Protein AF-A0A812VY06-F1 (afdb_monomer_lite)

Sequence (147 aa):
MVLASELGKSMQLNSTDMTFYMGLPAFLILLVPSFTLSHPSWPGQPSMTDFEVHCKVYDLAPGVLGLGLLLGVFASAYNVTQYSMVQSLSATYTTFAGNFNKATAIVISLAVGLEELPAGVWGFVMLLATLGNIGSFTAYSMLQLKK

Structure (mmCIF, N/CA/C/O backbone):
data_AF-A0A812VY06-F1
#
_entry.id   AF-A0A812VY06-F1
#
loop_
_atom_site.group_PDB
_atom_site.id
_atom_site.type_symbol
_atom_site.label_atom_id
_atom_site.label_alt_id
_atom_site.label_comp_id
_atom_site.label_asym_id
_atom_site.label_entity_id
_atom_site.label_seq_id
_atom_site.pdbx_PDB_ins_code
_atom_site.Cartn_x
_atom_site.Cartn_y
_atom_site.Cartn_z
_atom_site.occupancy
_atom_site.B_iso_or_equiv
_atom_site.auth_seq_id
_atom_site.auth_comp_id
_atom_site.auth_asym_id
_atom_site.auth_atom_id
_atom_site.pdbx_PDB_model_num
ATOM 1 N N . MET A 1 1 ? -10.636 6.948 7.986 1.00 57.66 1 MET A N 1
ATOM 2 C CA . MET A 1 1 ? -11.003 6.222 9.226 1.00 57.66 1 MET A CA 1
ATOM 3 C C . MET A 1 1 ? -12.272 6.776 9.861 1.00 57.66 1 MET A C 1
ATOM 5 O O . MET A 1 1 ? -13.184 5.997 10.075 1.00 57.66 1 MET A O 1
ATOM 9 N N . VAL A 1 2 ? -12.376 8.091 10.109 1.00 65.19 2 VAL A N 1
ATOM 10 C CA . VAL A 1 2 ? -13.588 8.699 10.705 1.00 65.19 2 VAL A CA 1
ATOM 11 C C . VAL A 1 2 ? -14.841 8.425 9.866 1.00 65.19 2 VAL A C 1
ATOM 13 O O . VAL A 1 2 ? -15.814 7.915 10.398 1.00 65.19 2 VAL A O 1
ATOM 16 N N . LEU A 1 3 ? -14.776 8.627 8.543 1.00 66.19 3 LEU A N 1
ATOM 17 C CA . LEU A 1 3 ? -15.900 8.333 7.643 1.00 66.19 3 LEU A CA 1
ATOM 18 C C . LEU A 1 3 ? -16.351 6.861 7.722 1.00 66.19 3 LEU A C 1
ATOM 20 O O . LEU A 1 3 ? -17.537 6.588 7.803 1.00 66.19 3 LEU A O 1
ATOM 24 N N . ALA A 1 4 ? -15.404 5.918 7.768 1.00 63.84 4 ALA A N 1
ATOM 25 C CA . ALA A 1 4 ? -15.696 4.489 7.893 1.00 63.84 4 ALA A CA 1
ATOM 26 C C . ALA A 1 4 ? -16.286 4.123 9.269 1.00 63.84 4 ALA A C 1
ATOM 28 O O . ALA A 1 4 ? -17.167 3.277 9.353 1.00 63.84 4 ALA A O 1
ATOM 29 N N . SER A 1 5 ? -15.845 4.787 10.343 1.00 61.94 5 SER A N 1
ATOM 30 C CA . SER A 1 5 ? -16.438 4.642 11.679 1.00 61.94 5 SER A CA 1
ATOM 31 C C . SER A 1 5 ? -17.885 5.141 11.709 1.00 61.94 5 SER A C 1
ATOM 33 O O . SER A 1 5 ? -18.750 4.476 12.275 1.00 61.94 5 SER A O 1
ATOM 35 N N . GLU A 1 6 ? -18.163 6.287 11.087 1.00 69.69 6 GLU A N 1
ATOM 36 C CA . GLU A 1 6 ? -19.518 6.845 11.013 1.00 69.69 6 GLU A CA 1
ATOM 37 C C . GLU A 1 6 ? -20.439 6.009 10.113 1.00 69.69 6 GLU A C 1
ATOM 39 O O . GLU A 1 6 ? -21.568 5.717 10.501 1.00 69.69 6 GLU A O 1
ATOM 44 N N . LEU 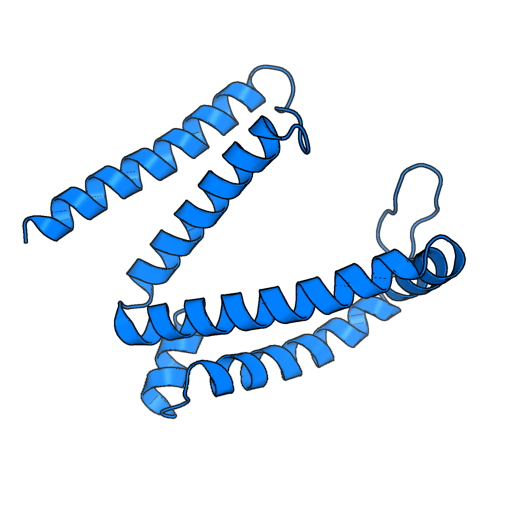A 1 7 ? -19.956 5.533 8.961 1.00 64.31 7 LEU A N 1
ATOM 45 C CA . LEU A 1 7 ? -20.691 4.603 8.091 1.00 64.31 7 LEU A CA 1
ATOM 46 C C . LEU A 1 7 ? -20.976 3.267 8.790 1.00 64.31 7 LEU A C 1
ATOM 48 O O . LEU A 1 7 ? -22.103 2.780 8.749 1.00 64.31 7 LEU A O 1
ATOM 52 N N . GLY A 1 8 ? -19.993 2.704 9.496 1.00 62.88 8 GLY A N 1
ATOM 53 C CA . GLY A 1 8 ? -20.174 1.466 10.253 1.00 62.88 8 GLY A CA 1
ATOM 54 C C . GLY A 1 8 ? -21.180 1.591 11.398 1.00 62.88 8 GLY A C 1
ATOM 55 O O . GLY A 1 8 ? -21.933 0.654 11.647 1.00 62.88 8 GLY A O 1
ATOM 56 N N . LYS A 1 9 ? -21.232 2.744 12.077 1.00 65.00 9 LYS A N 1
ATOM 57 C CA . LYS A 1 9 ? -22.186 2.992 13.172 1.00 65.00 9 LYS A CA 1
ATOM 58 C C . LYS A 1 9 ? -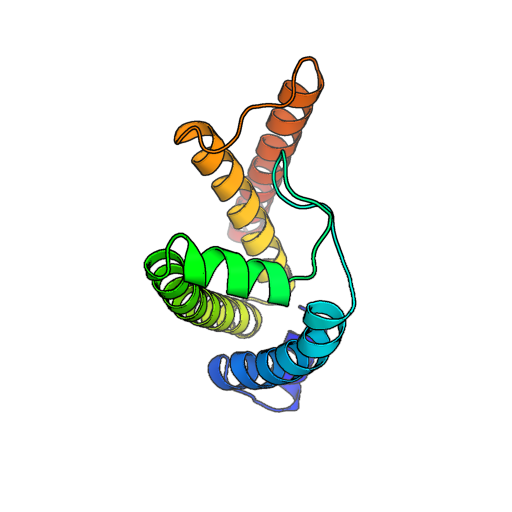23.589 3.352 12.683 1.00 65.00 9 LYS A C 1
ATOM 60 O O . LYS A 1 9 ? -24.559 2.884 13.268 1.00 65.00 9 LYS A O 1
ATOM 65 N N . SER A 1 10 ? -23.700 4.175 11.640 1.00 69.06 10 SER A N 1
ATOM 66 C CA . SER A 1 10 ? -24.990 4.669 11.132 1.00 69.06 10 SER A CA 1
ATOM 67 C C . SER A 1 10 ? -25.717 3.662 10.242 1.00 69.06 10 SER A C 1
ATOM 69 O O . SER A 1 10 ? -26.940 3.574 10.310 1.00 69.06 10 SER A O 1
ATOM 71 N N . MET A 1 11 ? -24.986 2.878 9.442 1.00 67.56 11 MET A N 1
ATOM 72 C CA . MET A 1 11 ? -25.568 1.915 8.497 1.00 67.56 11 MET A CA 1
ATOM 73 C C . MET A 1 11 ? -25.467 0.454 8.962 1.00 67.56 11 MET A C 1
ATOM 75 O O . MET A 1 11 ? -25.893 -0.434 8.232 1.00 67.56 11 MET A O 1
ATOM 79 N N . GLN A 1 12 ? -24.903 0.197 10.154 1.00 74.38 12 GLN A N 1
ATOM 80 C CA . GLN A 1 12 ? -24.687 -1.145 10.728 1.00 74.38 12 GLN A CA 1
ATOM 81 C C . GLN A 1 12 ? -24.008 -2.142 9.770 1.00 74.38 12 GLN A C 1
ATOM 83 O O . GLN A 1 12 ? -24.246 -3.347 9.826 1.00 74.38 12 GLN A O 1
ATOM 88 N N . LEU A 1 13 ? -23.152 -1.645 8.878 1.00 76.12 13 LEU A N 1
ATOM 89 C CA . LEU A 1 13 ? -22.457 -2.489 7.914 1.00 76.12 13 LEU A CA 1
ATOM 90 C C . LEU A 1 13 ? -21.415 -3.356 8.623 1.00 76.12 13 LEU A C 1
ATOM 92 O O . LEU A 1 13 ? -20.651 -2.871 9.465 1.00 76.12 13 LEU A O 1
ATOM 96 N N . ASN A 1 14 ? -21.345 -4.634 8.255 1.00 83.50 14 ASN A N 1
ATOM 97 C CA . ASN A 1 14 ? -20.290 -5.511 8.744 1.00 83.50 14 ASN A CA 1
ATOM 98 C C . ASN A 1 14 ? -18.938 -5.114 8.115 1.00 83.50 14 ASN A C 1
ATOM 100 O O . ASN A 1 14 ? -18.889 -4.467 7.064 1.00 83.50 14 ASN A O 1
ATOM 104 N N . SER A 1 15 ? -17.818 -5.494 8.733 1.00 81.50 15 SER A N 1
ATOM 105 C CA . SER A 1 15 ? -16.472 -5.124 8.262 1.00 81.50 15 SER A CA 1
ATOM 106 C C . SER A 1 15 ? -16.195 -5.627 6.835 1.00 81.50 15 SER A C 1
ATOM 108 O O . SER A 1 15 ? -15.519 -4.961 6.048 1.00 81.50 15 SER A O 1
ATOM 110 N N . THR A 1 16 ? -16.765 -6.783 6.481 1.00 84.94 16 THR A N 1
ATOM 111 C CA . THR A 1 16 ? -16.723 -7.354 5.127 1.00 84.94 16 THR A CA 1
ATOM 112 C C . THR A 1 16 ? -17.468 -6.479 4.128 1.00 84.94 16 THR A C 1
ATOM 114 O O . THR A 1 16 ? -16.900 -6.090 3.109 1.00 84.94 16 THR A O 1
ATOM 117 N N . ASP A 1 17 ? -18.704 -6.102 4.450 1.00 84.44 17 ASP A N 1
ATOM 118 C CA . ASP A 1 17 ? -19.550 -5.286 3.580 1.00 84.44 17 ASP A CA 1
ATOM 119 C C . ASP A 1 17 ? -18.908 -3.924 3.329 1.00 84.44 17 ASP A C 1
ATOM 121 O O . ASP A 1 17 ? -18.799 -3.483 2.189 1.00 84.44 17 ASP A O 1
ATOM 125 N N . MET A 1 18 ? -18.379 -3.289 4.379 1.00 82.81 18 MET A N 1
ATOM 126 C CA . MET A 1 18 ? -17.633 -2.037 4.246 1.00 82.81 18 MET A CA 1
ATOM 127 C C . MET A 1 18 ? -16.408 -2.165 3.341 1.00 82.81 18 MET A C 1
ATOM 129 O O . MET A 1 18 ? -16.127 -1.248 2.570 1.00 82.81 18 MET A O 1
ATOM 133 N N . THR A 1 19 ? -15.693 -3.290 3.399 1.00 86.31 19 THR A N 1
ATOM 134 C CA . THR A 1 19 ? -14.520 -3.511 2.543 1.00 86.31 19 THR A CA 1
ATOM 135 C C . THR A 1 19 ? -14.905 -3.481 1.069 1.00 86.31 19 THR A C 1
ATOM 137 O O . THR A 1 19 ? -14.266 -2.781 0.282 1.00 86.31 19 THR A O 1
ATOM 140 N N . PHE A 1 20 ? -15.979 -4.176 0.693 1.00 86.12 20 PHE A N 1
ATOM 141 C CA . PHE A 1 20 ? -16.430 -4.218 -0.696 1.00 86.12 20 PHE A CA 1
ATOM 142 C C . PHE A 1 20 ? -17.145 -2.933 -1.125 1.00 86.12 20 PHE A C 1
ATOM 144 O O . PHE A 1 20 ? -16.857 -2.419 -2.206 1.00 86.12 20 PHE A O 1
ATOM 151 N N . TYR A 1 21 ? -18.000 -2.356 -0.275 1.00 86.62 21 TYR A N 1
ATOM 152 C CA . TYR A 1 21 ? -18.714 -1.113 -0.585 1.00 86.62 21 TYR A CA 1
ATOM 153 C C . TYR A 1 21 ? -17.794 0.098 -0.718 1.00 86.62 21 TYR A C 1
ATOM 155 O O . TYR A 1 21 ? -18.122 1.016 -1.462 1.00 86.62 21 TYR A O 1
ATOM 163 N N . MET A 1 22 ? -16.640 0.104 -0.048 1.00 86.25 22 MET A N 1
ATOM 164 C CA . MET A 1 22 ? -15.628 1.148 -0.235 1.00 86.25 22 MET A CA 1
ATOM 165 C C . MET A 1 22 ? -14.650 0.803 -1.366 1.00 86.25 22 MET A C 1
ATOM 167 O O . MET A 1 22 ? -14.203 1.697 -2.084 1.00 86.25 22 MET A O 1
ATOM 171 N N . GLY A 1 23 ? -14.331 -0.482 -1.556 1.00 87.94 23 GLY A N 1
ATOM 172 C CA . GLY A 1 23 ? -13.391 -0.936 -2.581 1.00 87.94 23 GLY A CA 1
ATOM 173 C C . GLY A 1 23 ? -13.920 -0.802 -4.010 1.00 87.94 23 GLY A C 1
ATOM 174 O O . GLY A 1 23 ? -13.175 -0.405 -4.903 1.00 87.94 23 GLY A O 1
ATOM 175 N N . LEU A 1 24 ? -15.204 -1.085 -4.238 1.00 89.25 24 LEU A N 1
ATOM 176 C CA . LEU A 1 24 ? -15.790 -1.107 -5.582 1.00 89.25 24 LEU A CA 1
ATOM 177 C C . LEU A 1 24 ? -15.894 0.300 -6.212 1.00 89.25 24 LEU A C 1
ATOM 179 O O . LEU A 1 24 ? -15.449 0.467 -7.349 1.00 89.25 24 LEU A O 1
ATOM 183 N N . PRO A 1 25 ? -16.354 1.348 -5.496 1.00 90.44 25 PRO A N 1
ATOM 184 C CA . PRO A 1 25 ? -16.278 2.721 -5.992 1.00 90.44 25 PRO A CA 1
ATOM 185 C C . PRO A 1 25 ? -14.838 3.193 -6.205 1.00 90.44 25 PRO A C 1
ATOM 187 O O . PRO A 1 25 ? -14.559 3.854 -7.201 1.00 90.44 25 PRO A O 1
ATOM 190 N N . ALA A 1 26 ? -13.913 2.832 -5.307 1.00 90.31 26 ALA A N 1
ATOM 191 C CA . ALA A 1 26 ? -12.503 3.181 -5.461 1.00 90.31 26 ALA A CA 1
ATOM 192 C C . ALA A 1 26 ? -11.909 2.564 -6.735 1.00 90.31 26 ALA A C 1
ATOM 194 O O . ALA A 1 26 ? -11.244 3.267 -7.489 1.00 90.31 26 ALA A O 1
ATOM 195 N N . PHE A 1 27 ? -12.208 1.293 -7.022 1.00 90.88 27 PHE A N 1
ATOM 196 C CA . PHE A 1 27 ? -11.810 0.634 -8.266 1.00 90.88 27 PHE A CA 1
ATOM 197 C C . PHE A 1 27 ? -12.339 1.375 -9.501 1.00 90.88 27 PHE A C 1
ATOM 199 O O . PHE A 1 27 ? -11.565 1.675 -10.404 1.00 90.88 27 PHE A O 1
ATOM 206 N N . LEU A 1 28 ? -13.628 1.732 -9.522 1.00 93.00 28 LEU A N 1
ATOM 207 C CA . LEU A 1 28 ? -14.229 2.455 -10.649 1.00 93.00 28 LEU A CA 1
ATOM 208 C C . LEU A 1 28 ? -13.597 3.837 -10.864 1.00 93.00 28 LEU A C 1
ATOM 210 O O . LEU A 1 28 ? -13.353 4.231 -12.002 1.00 93.00 28 LEU A O 1
ATOM 214 N N . ILE A 1 29 ? -13.313 4.560 -9.778 1.00 94.25 29 ILE A N 1
ATOM 215 C CA . ILE A 1 29 ? -12.661 5.873 -9.840 1.00 94.25 29 ILE A CA 1
ATOM 216 C C . ILE A 1 29 ? -11.223 5.741 -10.341 1.00 94.25 29 ILE A C 1
ATOM 218 O O . ILE A 1 29 ? -10.795 6.564 -11.145 1.00 94.25 29 ILE A O 1
ATOM 222 N N . LEU A 1 30 ? -10.490 4.721 -9.886 1.00 92.88 30 LEU A N 1
ATOM 223 C CA . LEU A 1 30 ? -9.100 4.475 -10.280 1.00 92.88 30 LEU A CA 1
ATOM 224 C C . LEU A 1 30 ? -8.969 3.933 -11.705 1.00 92.88 30 LEU A C 1
ATOM 226 O O . LEU A 1 30 ? -7.926 4.113 -12.324 1.00 92.88 30 LEU A O 1
ATOM 230 N N . LEU A 1 31 ? -10.032 3.355 -12.262 1.00 93.44 31 LEU A N 1
ATOM 231 C CA . LEU A 1 31 ? -10.038 2.864 -13.634 1.00 93.44 31 LEU A CA 1
ATOM 232 C C . LEU A 1 31 ? -9.694 3.995 -14.616 1.00 93.44 31 LEU A C 1
ATOM 234 O O . LEU A 1 31 ? -8.823 3.828 -15.457 1.00 93.44 31 LEU A O 1
ATOM 238 N N . VAL A 1 32 ? -10.287 5.183 -14.463 1.00 93.56 32 VAL A N 1
ATOM 239 C CA . VAL A 1 32 ? -10.028 6.333 -15.351 1.00 93.56 32 VAL A CA 1
ATOM 240 C C . VAL A 1 32 ? -8.546 6.753 -15.390 1.00 93.56 32 VAL A C 1
ATOM 242 O O . VAL A 1 32 ? -7.980 6.772 -16.488 1.00 93.56 32 VAL A O 1
ATOM 245 N N . PRO A 1 33 ? -7.879 7.088 -14.265 1.00 92.94 33 PRO A N 1
ATOM 246 C CA . PRO A 1 33 ? -6.465 7.443 -14.284 1.00 92.94 33 PRO A CA 1
ATOM 247 C C . PRO A 1 33 ? -5.576 6.290 -14.755 1.00 92.94 33 PRO A C 1
ATOM 249 O O . PRO A 1 33 ? -4.609 6.563 -15.459 1.00 92.94 33 PRO A O 1
ATOM 252 N N . SER A 1 34 ? -5.931 5.026 -14.498 1.00 92.25 34 SER A N 1
ATOM 253 C CA . SER A 1 34 ? -5.133 3.882 -14.961 1.00 92.25 34 SER A CA 1
ATOM 254 C C . SER A 1 34 ? -5.020 3.752 -16.486 1.00 92.25 34 SER A C 1
ATOM 256 O O . SER A 1 34 ? -4.052 3.168 -16.970 1.00 92.25 34 SER A O 1
ATOM 258 N N . PHE A 1 35 ? -5.959 4.319 -17.253 1.00 94.25 35 PHE A N 1
ATOM 259 C CA . PHE A 1 35 ? -5.873 4.389 -18.721 1.00 94.25 35 PHE A CA 1
ATOM 260 C C . PHE A 1 35 ? -5.415 5.753 -19.254 1.00 94.25 35 PHE A C 1
ATOM 262 O O . PHE A 1 35 ? -5.091 5.858 -20.433 1.00 94.25 35 PHE A O 1
ATOM 269 N N . THR A 1 36 ? -5.439 6.811 -18.438 1.00 92.81 36 THR A N 1
ATOM 270 C CA . THR A 1 36 ? -5.277 8.194 -18.932 1.00 92.81 36 THR A CA 1
ATOM 271 C C . THR A 1 36 ? -4.049 8.915 -18.392 1.00 92.81 36 THR A C 1
ATOM 273 O O . THR A 1 36 ? -3.562 9.837 -19.045 1.00 92.81 36 THR A O 1
ATOM 276 N N . LEU A 1 37 ? -3.529 8.520 -17.229 1.00 93.44 37 LEU A N 1
ATOM 277 C CA . LEU A 1 37 ? -2.375 9.160 -16.607 1.00 93.44 37 LEU A CA 1
ATOM 278 C C . LEU A 1 37 ? -1.116 8.334 -16.854 1.00 93.44 37 LEU A C 1
ATOM 280 O O . LEU A 1 37 ? -0.928 7.266 -16.278 1.00 93.44 37 LEU A O 1
ATOM 284 N N . SER A 1 38 ? -0.227 8.859 -17.694 1.00 93.06 38 SER A N 1
ATOM 285 C CA . SER A 1 38 ? 1.107 8.292 -17.871 1.00 93.06 38 SER A CA 1
ATOM 286 C C . SER A 1 38 ? 2.029 8.736 -16.739 1.00 93.06 38 SER A C 1
ATOM 288 O O . SER A 1 38 ? 2.090 9.921 -16.401 1.00 93.06 38 SER A O 1
ATOM 290 N N . HIS A 1 39 ? 2.797 7.799 -16.195 1.00 90.31 39 HIS A N 1
ATOM 291 C CA . HIS A 1 39 ? 3.783 8.060 -15.151 1.00 90.31 39 HIS A CA 1
ATOM 292 C C . HIS A 1 39 ? 5.165 7.511 -15.549 1.00 90.31 39 HIS A C 1
ATOM 294 O O . HIS A 1 39 ? 5.270 6.661 -16.441 1.00 90.31 39 HIS A O 1
ATOM 300 N N . PRO A 1 40 ? 6.253 7.992 -14.916 1.00 91.50 40 PRO A N 1
ATOM 301 C CA . PRO A 1 40 ? 7.580 7.424 -15.119 1.00 91.50 40 PRO A CA 1
ATOM 302 C C . PRO A 1 40 ? 7.577 5.925 -14.810 1.00 91.50 40 PRO A C 1
ATOM 304 O O . PRO A 1 40 ? 7.014 5.491 -13.804 1.00 91.50 40 PRO A O 1
ATOM 307 N N . SER A 1 41 ? 8.190 5.146 -15.696 1.00 88.69 41 SER A N 1
ATOM 308 C CA . SER A 1 41 ? 8.320 3.690 -15.565 1.00 88.69 41 SER A CA 1
ATOM 309 C C . SER A 1 41 ? 9.709 3.291 -15.067 1.00 88.69 41 SER A C 1
ATOM 311 O O . SER A 1 41 ? 10.507 4.145 -14.677 1.00 88.69 41 SER A O 1
ATOM 313 N N . TRP A 1 42 ? 10.008 1.988 -15.051 1.00 85.94 42 TRP A N 1
ATOM 314 C CA . TRP A 1 42 ? 11.332 1.496 -14.665 1.00 85.94 42 TRP A CA 1
ATOM 315 C C . TRP A 1 42 ? 12.426 1.946 -15.654 1.00 85.94 42 TRP A C 1
ATOM 317 O O . TRP A 1 42 ? 12.123 2.286 -16.805 1.00 85.94 42 TRP A O 1
ATOM 327 N N . PRO A 1 43 ? 13.707 1.961 -15.228 1.00 88.56 43 PRO A N 1
ATOM 328 C CA . PRO A 1 43 ? 14.802 2.482 -16.039 1.00 88.56 43 PRO A CA 1
ATOM 329 C C . PRO A 1 43 ? 14.843 1.872 -17.446 1.00 88.56 43 PRO A C 1
ATOM 331 O O . PRO A 1 43 ? 14.808 0.653 -17.611 1.00 88.56 43 PRO A O 1
ATOM 334 N N . GLY A 1 44 ? 14.935 2.732 -18.462 1.00 85.50 44 GLY A N 1
ATOM 335 C CA . GLY A 1 44 ? 15.015 2.322 -19.867 1.00 85.50 44 GLY A CA 1
ATOM 336 C C . GLY A 1 44 ? 13.672 2.139 -20.580 1.00 85.50 44 GLY A C 1
ATOM 337 O O . GLY A 1 44 ? 13.676 1.761 -21.749 1.00 85.50 44 GLY A O 1
ATOM 338 N N . GLN A 1 45 ? 12.539 2.419 -19.929 1.00 89.19 45 GLN A N 1
ATOM 339 C CA . GLN A 1 45 ? 11.228 2.483 -20.582 1.00 89.19 45 GLN A CA 1
ATOM 340 C C . GLN A 1 45 ? 10.682 3.918 -20.623 1.00 89.19 45 GLN A C 1
ATOM 342 O O . GLN A 1 45 ? 10.948 4.699 -19.704 1.00 89.19 45 GLN A O 1
ATOM 347 N N . PRO A 1 46 ? 9.924 4.286 -21.675 1.00 92.50 46 PRO A N 1
ATOM 348 C CA . PRO A 1 46 ? 9.213 5.558 -21.709 1.00 92.50 46 PRO A CA 1
ATOM 349 C C . PRO A 1 46 ? 8.122 5.596 -20.632 1.00 92.50 46 PRO A C 1
ATOM 351 O O . PRO A 1 46 ? 7.714 4.561 -20.103 1.00 92.50 46 PRO A O 1
ATOM 354 N N . SER A 1 47 ? 7.638 6.799 -20.319 1.00 93.50 47 SER A N 1
ATOM 355 C CA . SER A 1 47 ? 6.451 6.955 -19.478 1.00 93.50 47 SER A CA 1
ATOM 356 C C . SER A 1 47 ? 5.274 6.207 -20.096 1.00 93.50 47 SER A C 1
ATOM 358 O O . SER A 1 47 ? 5.042 6.321 -21.299 1.00 93.50 47 SER A O 1
ATOM 360 N N . MET A 1 48 ? 4.538 5.471 -19.272 1.00 94.38 48 MET A N 1
ATOM 361 C CA . MET A 1 48 ? 3.408 4.657 -19.710 1.00 94.38 48 MET A CA 1
ATOM 362 C C . MET A 1 48 ? 2.295 4.715 -18.659 1.00 94.38 48 MET A C 1
ATOM 364 O O . MET A 1 48 ? 2.512 5.169 -17.533 1.00 94.38 48 MET A O 1
ATOM 368 N N . THR A 1 49 ? 1.089 4.347 -19.059 1.00 95.69 49 THR A N 1
ATOM 369 C CA . THR A 1 49 ? -0.085 4.217 -18.186 1.00 95.69 49 THR A CA 1
ATOM 370 C C . THR A 1 49 ? -0.054 2.890 -17.426 1.00 95.69 49 THR A C 1
ATOM 372 O O . THR A 1 49 ? 0.600 1.941 -17.864 1.00 95.69 49 THR A O 1
ATOM 375 N N . ASP A 1 50 ? -0.803 2.775 -16.325 1.00 92.81 50 ASP A N 1
ATOM 376 C CA . ASP A 1 50 ? -0.911 1.512 -15.575 1.00 92.81 50 ASP A CA 1
ATOM 377 C C . ASP A 1 50 ? -1.387 0.351 -16.469 1.00 92.81 50 ASP A C 1
ATOM 379 O O . ASP A 1 50 ? -0.952 -0.792 -16.311 1.00 92.81 50 ASP A O 1
ATOM 383 N N . PHE A 1 51 ? -2.266 0.632 -17.438 1.00 93.31 51 PHE A N 1
ATOM 384 C CA . PHE A 1 51 ? -2.719 -0.376 -18.394 1.00 93.31 51 PHE A CA 1
ATOM 385 C C . PHE A 1 51 ? -1.602 -0.833 -19.341 1.00 93.31 51 PHE A C 1
ATOM 387 O O . PHE A 1 51 ? -1.441 -2.030 -19.582 1.00 93.31 51 PHE A O 1
ATOM 394 N N . GLU A 1 52 ? -0.789 0.093 -19.845 1.00 94.69 52 GLU A N 1
ATOM 395 C CA . GLU A 1 52 ? 0.372 -0.249 -20.672 1.00 94.69 52 GLU A CA 1
ATOM 396 C C . GLU A 1 52 ? 1.423 -1.028 -19.870 1.00 94.69 52 GLU A C 1
ATOM 398 O O . GLU A 1 52 ? 1.968 -2.008 -20.388 1.00 94.69 52 GLU A O 1
ATOM 403 N N . VAL A 1 53 ? 1.645 -0.671 -18.594 1.00 93.12 53 VAL A N 1
ATOM 404 C CA . VAL A 1 53 ? 2.460 -1.474 -17.664 1.00 93.12 53 VAL A CA 1
ATOM 405 C C . VAL A 1 53 ? 1.900 -2.892 -17.585 1.00 93.12 53 VAL A C 1
ATOM 407 O O . VAL A 1 53 ? 2.651 -3.858 -17.726 1.00 93.12 53 VAL A O 1
ATOM 410 N N . HIS A 1 54 ? 0.588 -3.035 -17.388 1.00 91.62 54 HIS A N 1
ATOM 411 C CA . HIS A 1 54 ? -0.061 -4.336 -17.262 1.00 91.62 54 HIS A CA 1
ATOM 412 C C . HIS A 1 54 ? 0.145 -5.211 -18.505 1.00 91.62 54 HIS A C 1
ATOM 414 O O . HIS A 1 54 ? 0.588 -6.354 -18.375 1.00 91.62 54 HIS A O 1
ATOM 420 N N . CYS A 1 55 ? -0.106 -4.674 -19.704 1.00 93.56 55 CYS A N 1
ATOM 421 C CA . CYS A 1 55 ? 0.141 -5.386 -20.961 1.00 93.56 55 CYS A CA 1
ATOM 422 C C . CYS A 1 55 ? 1.615 -5.781 -21.103 1.00 93.56 55 CYS A C 1
ATOM 424 O O . CYS A 1 55 ? 1.927 -6.921 -21.443 1.00 93.56 55 CYS A O 1
ATOM 426 N N . LYS A 1 56 ? 2.538 -4.873 -20.767 1.00 92.62 56 LYS A N 1
ATOM 427 C CA . LYS A 1 56 ? 3.973 -5.152 -20.854 1.00 92.62 56 LYS A CA 1
ATOM 428 C C . LYS A 1 56 ? 4.409 -6.263 -19.899 1.00 92.62 56 LYS A C 1
ATOM 430 O O . LYS A 1 56 ? 5.212 -7.115 -20.275 1.00 92.62 56 LYS A O 1
ATOM 435 N N . VAL A 1 57 ? 3.888 -6.270 -18.674 1.00 91.94 57 VAL A N 1
ATOM 436 C CA . VAL A 1 57 ? 4.163 -7.320 -17.682 1.00 91.94 57 VAL A CA 1
ATOM 437 C C . VAL A 1 57 ? 3.539 -8.649 -18.105 1.00 91.94 57 VAL A C 1
ATOM 439 O O . VAL A 1 57 ? 4.175 -9.684 -17.920 1.00 91.94 57 VAL A O 1
A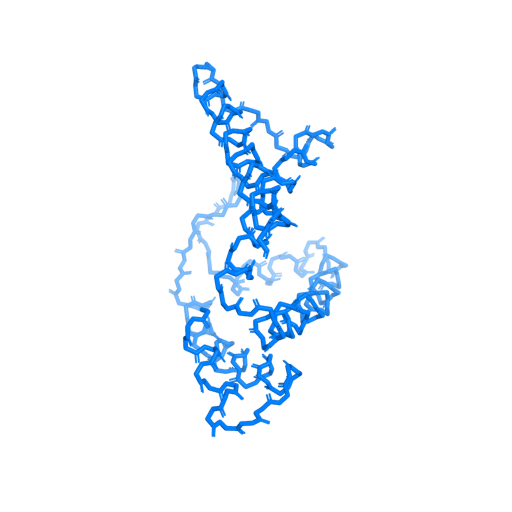TOM 442 N N . TYR A 1 58 ? 2.347 -8.634 -18.710 1.00 93.50 58 TYR A N 1
ATOM 443 C CA . TYR A 1 58 ? 1.719 -9.836 -19.265 1.00 93.50 58 TYR A CA 1
ATOM 444 C C . TYR A 1 58 ? 2.611 -10.505 -20.319 1.00 93.50 58 TYR A C 1
ATOM 446 O O . TYR A 1 58 ? 2.820 -11.716 -20.257 1.00 93.50 58 TYR A O 1
ATOM 454 N N . ASP A 1 59 ? 3.192 -9.717 -21.228 1.00 94.62 59 ASP A N 1
ATOM 455 C CA . ASP A 1 59 ? 4.077 -10.228 -22.282 1.00 94.62 59 ASP A CA 1
ATOM 456 C C . ASP A 1 59 ? 5.426 -10.731 -21.741 1.00 94.62 59 ASP A C 1
ATOM 458 O O . ASP A 1 59 ? 5.990 -11.692 -22.265 1.00 94.62 59 ASP A O 1
ATOM 462 N N . LEU A 1 60 ? 5.968 -10.083 -20.702 1.00 92.88 60 LEU A N 1
ATOM 463 C CA . LEU A 1 60 ? 7.288 -10.411 -20.148 1.00 92.88 60 LEU A CA 1
ATOM 464 C C . LEU A 1 60 ? 7.251 -11.559 -19.131 1.00 92.88 60 LEU A C 1
ATOM 466 O O . LEU A 1 60 ? 8.130 -12.420 -19.134 1.00 92.88 60 LEU A O 1
ATOM 470 N N . ALA A 1 61 ? 6.283 -11.540 -18.216 1.00 91.88 61 ALA A N 1
ATOM 471 C CA . ALA A 1 61 ? 6.213 -12.451 -17.080 1.00 91.88 61 ALA A CA 1
ATOM 472 C C . ALA A 1 61 ? 4.764 -12.573 -16.560 1.00 91.88 61 ALA A C 1
ATOM 474 O O . ALA A 1 61 ? 4.437 -12.050 -15.489 1.00 91.88 61 ALA A O 1
ATOM 475 N N . PRO A 1 62 ? 3.886 -13.322 -17.254 1.00 89.44 62 PRO A N 1
ATOM 476 C CA . PRO A 1 62 ? 2.465 -13.404 -16.904 1.00 89.44 62 PRO A CA 1
ATOM 477 C C . PRO A 1 62 ? 2.224 -13.991 -15.504 1.00 89.44 62 PRO A C 1
ATOM 479 O O . PRO A 1 62 ? 1.238 -13.660 -14.849 1.00 89.44 62 PRO A O 1
ATOM 482 N N . GLY A 1 63 ? 3.153 -14.809 -14.990 1.00 90.81 63 GLY A N 1
ATOM 483 C CA . GLY A 1 63 ? 3.088 -15.349 -13.626 1.00 90.81 63 GLY A CA 1
ATOM 484 C C . GLY A 1 63 ? 3.095 -14.275 -12.528 1.00 90.81 63 GLY A C 1
ATOM 485 O O . GLY A 1 63 ? 2.489 -14.476 -11.475 1.00 90.81 63 GLY A O 1
ATOM 486 N N . VAL A 1 64 ? 3.701 -13.108 -12.780 1.00 90.62 64 VAL A N 1
ATOM 487 C CA . VAL A 1 64 ? 3.720 -11.982 -11.828 1.00 90.62 64 VAL A CA 1
ATOM 488 C C . VAL A 1 64 ? 2.317 -11.403 -11.630 1.00 90.62 64 VAL A C 1
ATOM 490 O O . VAL A 1 64 ? 1.965 -10.997 -10.524 1.00 90.62 64 VAL A O 1
ATOM 493 N N . LEU A 1 65 ? 1.464 -11.441 -12.657 1.00 89.50 65 LEU A N 1
ATOM 494 C CA . LEU A 1 65 ? 0.074 -10.992 -12.538 1.00 89.50 65 LEU A CA 1
ATOM 495 C C . LEU A 1 65 ? -0.741 -11.897 -11.606 1.00 89.50 65 LEU A C 1
ATOM 497 O O . LEU A 1 65 ? -1.609 -11.412 -10.881 1.00 89.50 65 LEU A O 1
ATOM 501 N N . GLY A 1 66 ? -0.411 -13.191 -11.553 1.00 90.12 66 GLY A N 1
ATOM 502 C CA . GLY A 1 66 ? -0.979 -14.121 -10.575 1.00 90.12 66 GLY A CA 1
ATOM 503 C C . GLY A 1 66 ? -0.644 -13.730 -9.133 1.00 90.12 66 GLY A C 1
ATOM 504 O O . GLY A 1 66 ? -1.519 -13.766 -8.266 1.00 90.12 66 GLY A O 1
ATOM 505 N N . LEU A 1 67 ? 0.589 -13.272 -8.881 1.00 90.19 67 LEU A N 1
ATOM 506 C CA . LEU A 1 67 ? 0.966 -12.707 -7.580 1.00 90.19 67 LEU A CA 1
ATOM 507 C C . LEU A 1 67 ? 0.176 -11.429 -7.279 1.00 90.19 67 LEU A C 1
ATOM 509 O O . LEU A 1 67 ? -0.254 -11.244 -6.145 1.00 90.19 67 LEU A O 1
ATOM 513 N N . GLY A 1 68 ? -0.081 -10.590 -8.286 1.00 88.06 68 GLY A N 1
ATOM 514 C CA . GLY A 1 68 ? -0.935 -9.405 -8.154 1.00 88.06 68 GLY A CA 1
ATOM 515 C C . GLY A 1 68 ? -2.358 -9.736 -7.691 1.00 88.06 68 GLY A C 1
ATOM 516 O O . GLY A 1 68 ? -2.870 -9.110 -6.763 1.00 88.06 68 GLY A O 1
ATOM 517 N N . LEU A 1 69 ? -2.981 -10.769 -8.266 1.00 89.12 69 LEU A N 1
ATOM 518 C CA . LEU A 1 69 ? -4.304 -11.239 -7.830 1.00 89.12 69 LEU A CA 1
ATOM 519 C C . LEU A 1 69 ? -4.284 -11.759 -6.388 1.00 89.12 69 LEU A C 1
ATOM 521 O O . LEU A 1 69 ? -5.173 -11.448 -5.594 1.00 89.12 69 LEU A O 1
ATOM 525 N N . LEU A 1 70 ? -3.248 -12.518 -6.035 1.00 92.12 70 LEU A N 1
ATOM 526 C CA . LEU A 1 70 ? -3.066 -13.065 -4.693 1.00 92.12 70 LEU A CA 1
ATOM 527 C C . LEU A 1 70 ? -2.823 -11.955 -3.651 1.00 92.12 70 LEU A C 1
ATOM 529 O O . LEU A 1 70 ? -3.386 -12.003 -2.556 1.00 92.12 70 LEU A O 1
ATOM 533 N N . LEU A 1 71 ? -2.080 -10.905 -4.013 1.00 90.06 71 LEU A N 1
ATOM 534 C CA . LEU A 1 71 ? -1.952 -9.685 -3.210 1.00 90.06 71 LEU A CA 1
ATOM 535 C C . LEU A 1 71 ? -3.299 -8.978 -3.027 1.00 90.06 71 LEU A C 1
ATOM 537 O O . LEU A 1 71 ? -3.562 -8.469 -1.941 1.00 90.06 71 LEU A O 1
ATOM 541 N N . GLY A 1 72 ? -4.173 -8.998 -4.037 1.00 88.75 72 GLY A N 1
ATOM 542 C CA . GLY A 1 72 ? -5.546 -8.502 -3.925 1.00 88.75 72 GLY A CA 1
ATOM 543 C C . GLY A 1 72 ? -6.339 -9.204 -2.818 1.00 88.75 72 GLY A C 1
ATOM 544 O O . GLY A 1 72 ? -6.962 -8.538 -1.992 1.00 88.75 72 GLY A O 1
ATOM 545 N N . VAL A 1 73 ? -6.248 -10.536 -2.729 1.00 91.19 73 VAL A N 1
ATOM 546 C CA . VAL A 1 73 ? -6.904 -11.321 -1.664 1.00 91.19 73 VAL A CA 1
ATOM 547 C C . VAL A 1 73 ? -6.375 -10.934 -0.281 1.00 91.19 73 VAL A C 1
ATOM 549 O O . VAL A 1 73 ? -7.161 -10.682 0.638 1.00 91.19 73 VAL A O 1
ATOM 552 N N . PHE A 1 74 ? -5.052 -10.832 -0.125 1.00 92.12 74 PHE A N 1
ATOM 553 C CA . PHE A 1 74 ? -4.455 -10.393 1.139 1.00 92.12 74 PHE A CA 1
ATOM 554 C C . PHE A 1 74 ? -4.828 -8.951 1.492 1.00 92.12 74 PHE A C 1
ATOM 556 O O . PHE A 1 74 ? -5.118 -8.666 2.655 1.00 92.12 74 PHE A O 1
ATOM 563 N N . ALA A 1 75 ? -4.887 -8.054 0.507 1.00 88.88 75 ALA A N 1
ATOM 564 C CA . ALA A 1 75 ? -5.323 -6.680 0.707 1.00 88.88 75 ALA A CA 1
ATOM 565 C C . ALA A 1 75 ? -6.782 -6.621 1.181 1.00 88.88 75 ALA A C 1
ATOM 567 O O . ALA A 1 75 ? -7.091 -5.859 2.100 1.00 88.88 75 ALA A O 1
ATOM 568 N N . SER A 1 76 ? -7.679 -7.440 0.624 1.00 89.12 76 SER A N 1
ATOM 569 C CA . SER A 1 76 ? -9.059 -7.543 1.110 1.00 89.12 76 SER A CA 1
ATOM 570 C C . SER A 1 76 ? -9.109 -8.035 2.559 1.00 89.12 76 SER A C 1
ATOM 572 O O . SER A 1 76 ? -9.735 -7.383 3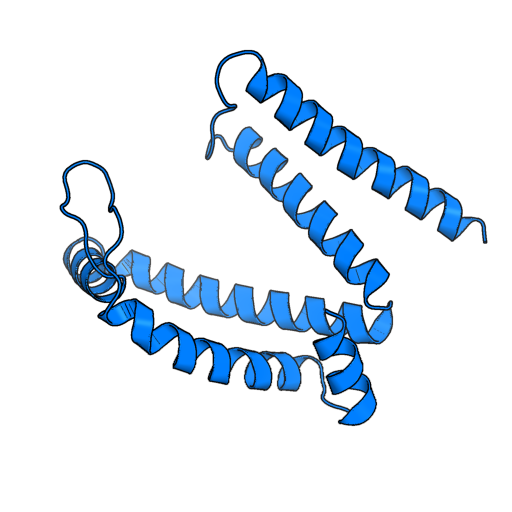.392 1.00 89.12 76 SER A O 1
ATOM 574 N N . ALA A 1 77 ? -8.404 -9.119 2.897 1.00 89.44 77 ALA A N 1
ATOM 575 C CA . ALA A 1 77 ? -8.362 -9.647 4.265 1.00 89.44 77 ALA A CA 1
ATOM 576 C C . ALA A 1 77 ? -7.795 -8.632 5.278 1.00 89.44 77 ALA A C 1
ATOM 578 O O . ALA A 1 77 ? -8.324 -8.472 6.385 1.00 89.44 77 ALA A O 1
ATOM 579 N N . TYR A 1 78 ? -6.753 -7.898 4.882 1.00 88.62 78 TYR A N 1
ATOM 580 C CA . TYR A 1 78 ? -6.185 -6.814 5.676 1.00 88.62 78 TYR A CA 1
ATOM 581 C C . TYR A 1 78 ? -7.206 -5.694 5.915 1.00 88.62 78 TYR A C 1
ATOM 583 O O . TYR A 1 78 ? -7.399 -5.278 7.057 1.00 88.62 78 TYR A O 1
ATOM 591 N N . ASN A 1 79 ? -7.915 -5.247 4.872 1.00 88.38 79 ASN A N 1
ATOM 592 C CA . ASN A 1 79 ? -8.935 -4.204 5.002 1.00 88.38 79 ASN A CA 1
ATOM 593 C C . ASN A 1 79 ? -10.115 -4.647 5.882 1.00 88.38 79 ASN A C 1
ATOM 595 O O . ASN A 1 79 ? -10.560 -3.863 6.720 1.00 88.38 79 ASN A O 1
ATOM 599 N N . VAL A 1 80 ? -10.570 -5.902 5.775 1.00 87.81 80 VAL A N 1
ATOM 600 C CA . VAL A 1 80 ? -11.609 -6.454 6.666 1.00 87.81 80 VAL A CA 1
ATOM 601 C C . VAL A 1 80 ? -11.159 -6.385 8.124 1.00 87.81 80 VAL A C 1
ATOM 603 O O . VAL A 1 80 ? -11.899 -5.897 8.980 1.00 87.81 80 VAL A O 1
ATOM 606 N N . THR A 1 81 ? -9.925 -6.809 8.403 1.00 85.50 81 THR A N 1
ATOM 607 C CA . THR A 1 81 ? -9.349 -6.763 9.755 1.00 85.50 81 THR A CA 1
ATOM 608 C C . THR A 1 81 ? -9.237 -5.322 10.251 1.00 85.50 81 THR A C 1
ATOM 610 O O . THR A 1 81 ? -9.614 -5.018 11.382 1.00 85.50 81 THR A O 1
ATOM 613 N N . GLN A 1 82 ? -8.785 -4.407 9.391 1.00 82.38 82 GLN A N 1
ATOM 614 C CA . GLN A 1 82 ? -8.670 -2.990 9.712 1.00 82.38 82 GLN A CA 1
ATOM 615 C C . GLN A 1 82 ? -10.034 -2.380 10.063 1.00 82.38 82 GLN A C 1
ATOM 617 O O . GLN A 1 82 ? -10.141 -1.699 11.082 1.00 82.38 82 GLN A O 1
ATOM 622 N N . TYR A 1 83 ? -11.083 -2.636 9.276 1.00 82.94 83 TYR A N 1
ATOM 623 C CA . TYR A 1 83 ? -12.428 -2.134 9.573 1.00 82.94 83 TYR A CA 1
ATOM 624 C C . TYR A 1 83 ? -13.029 -2.768 10.827 1.00 82.94 83 TYR A C 1
ATOM 626 O O . TYR A 1 83 ? -13.638 -2.051 11.622 1.00 82.94 83 TYR A O 1
ATOM 634 N N . SER A 1 84 ? -12.787 -4.058 11.065 1.00 81.94 84 SER A N 1
ATOM 635 C CA . SER A 1 84 ? -13.180 -4.722 12.311 1.00 81.94 84 SER A CA 1
ATOM 636 C C . SER A 1 84 ? -12.536 -4.044 13.524 1.00 81.94 84 SER A C 1
ATOM 638 O O . SER A 1 84 ? -13.228 -3.671 14.470 1.00 81.94 84 SER A O 1
ATOM 640 N N . MET A 1 85 ? -11.236 -3.735 13.454 1.00 77.56 85 MET A N 1
ATOM 641 C CA . MET A 1 85 ? -10.554 -2.975 14.504 1.00 77.56 85 MET A CA 1
ATOM 642 C C . MET A 1 85 ? -11.136 -1.568 14.695 1.00 77.56 85 MET A C 1
ATOM 644 O O . MET A 1 85 ? -11.247 -1.124 15.836 1.00 77.56 85 MET A O 1
ATOM 648 N N . VAL A 1 86 ? -11.519 -0.858 13.624 1.00 76.62 86 VAL A N 1
ATOM 649 C CA . VAL A 1 86 ? -12.175 0.464 13.748 1.00 76.62 86 VAL A CA 1
ATOM 650 C C . VAL A 1 86 ? -13.483 0.349 14.520 1.00 76.62 86 VAL A C 1
ATOM 652 O O . VAL A 1 86 ? -13.751 1.177 15.395 1.00 76.62 86 VAL A O 1
ATOM 655 N N . GLN A 1 87 ? -14.285 -0.668 14.205 1.00 72.69 87 GLN A N 1
ATOM 656 C CA . GLN A 1 87 ? -15.586 -0.888 14.833 1.00 72.69 87 GLN A CA 1
ATOM 657 C C . GLN A 1 87 ? -15.456 -1.332 16.296 1.00 72.69 87 GLN A C 1
ATOM 659 O O . GLN A 1 87 ? -16.244 -0.885 17.128 1.00 72.69 87 GLN A O 1
ATOM 664 N N . SER A 1 88 ? -14.458 -2.160 16.626 1.00 72.62 88 SER A N 1
ATOM 665 C CA . SER A 1 88 ? -14.288 -2.727 17.972 1.00 72.62 88 SER A CA 1
ATOM 666 C C . SER A 1 88 ? -13.468 -1.862 18.934 1.00 72.62 88 SER A C 1
ATOM 668 O O . SER A 1 88 ? -13.764 -1.845 20.125 1.00 72.62 88 SER A O 1
ATOM 670 N N . LEU A 1 89 ? -12.431 -1.165 18.456 1.00 67.00 89 LEU A N 1
ATOM 671 C CA . LEU A 1 89 ? -11.421 -0.521 19.312 1.00 67.00 89 LEU A CA 1
ATOM 672 C C . LEU A 1 89 ? -11.388 1.009 19.198 1.00 67.00 89 LEU A C 1
ATOM 674 O O . LEU A 1 89 ? -10.646 1.626 19.947 1.00 67.00 89 LEU A O 1
ATOM 678 N N . SER A 1 90 ? -12.221 1.636 18.354 1.00 71.25 90 SER A N 1
ATOM 679 C CA . SER A 1 90 ? -12.211 3.071 17.995 1.00 71.25 90 SER A CA 1
ATOM 680 C C . SER A 1 90 ? -11.192 3.460 16.916 1.00 71.25 90 SER A C 1
ATOM 682 O O . SER A 1 90 ? -10.080 2.938 16.826 1.00 71.25 90 SER A O 1
ATOM 684 N N . ALA A 1 91 ? -11.563 4.461 16.108 1.00 68.62 91 ALA A N 1
ATOM 685 C CA . ALA A 1 91 ? -10.785 4.969 14.979 1.00 68.62 91 ALA A CA 1
ATOM 686 C C . ALA A 1 91 ? -9.381 5.469 15.366 1.00 68.62 91 ALA A C 1
ATOM 688 O O . ALA A 1 91 ? -8.450 5.377 14.559 1.00 68.62 91 ALA A O 1
ATOM 689 N N . THR A 1 92 ? -9.210 5.985 16.588 1.00 69.75 92 THR A N 1
ATOM 690 C CA . THR A 1 92 ? -7.907 6.453 17.077 1.00 69.75 92 THR A CA 1
ATOM 691 C C . THR A 1 92 ? -6.941 5.279 17.235 1.00 69.75 92 THR A C 1
ATOM 693 O O . THR A 1 92 ? -5.831 5.331 16.712 1.00 69.75 92 THR A O 1
ATOM 696 N N . TYR A 1 93 ? -7.386 4.177 17.847 1.00 70.25 93 TYR A N 1
ATOM 697 C CA . TYR A 1 93 ? -6.587 2.960 18.014 1.00 70.25 93 TYR A CA 1
ATOM 698 C C . TYR A 1 93 ? -6.217 2.310 16.685 1.00 70.25 93 TYR A C 1
ATOM 700 O O . TYR A 1 93 ? -5.074 1.890 16.513 1.00 70.25 93 TYR A O 1
ATOM 708 N N . THR A 1 94 ? -7.123 2.283 15.706 1.00 74.31 94 THR A N 1
ATOM 709 C CA . THR A 1 94 ? -6.784 1.750 14.377 1.00 74.31 94 THR A CA 1
ATOM 710 C C . THR A 1 94 ? -5.792 2.640 13.635 1.00 74.31 94 THR A C 1
ATOM 712 O O . THR A 1 94 ? -4.898 2.139 12.957 1.00 74.31 94 THR A O 1
ATOM 715 N N . THR A 1 95 ? -5.913 3.963 13.770 1.00 74.06 95 THR A N 1
ATOM 716 C CA . THR A 1 95 ? -4.939 4.899 13.183 1.00 74.06 95 THR A CA 1
ATOM 717 C C . THR A 1 95 ? -3.557 4.699 13.814 1.00 74.06 95 THR A C 1
ATOM 719 O O . THR A 1 95 ? -2.556 4.673 13.098 1.00 74.06 95 THR A O 1
ATOM 722 N N . PHE A 1 96 ? -3.501 4.461 15.129 1.00 71.12 96 PHE A N 1
ATOM 723 C CA . PHE A 1 96 ? -2.263 4.101 15.825 1.00 71.12 96 PHE A CA 1
ATOM 724 C C . PHE A 1 96 ? -1.682 2.762 15.347 1.00 71.12 96 PHE A C 1
ATOM 726 O O . PHE A 1 96 ? -0.511 2.712 14.974 1.00 71.12 96 PHE A O 1
ATOM 733 N N . ALA A 1 97 ? -2.491 1.700 15.287 1.00 72.69 97 ALA A N 1
ATOM 734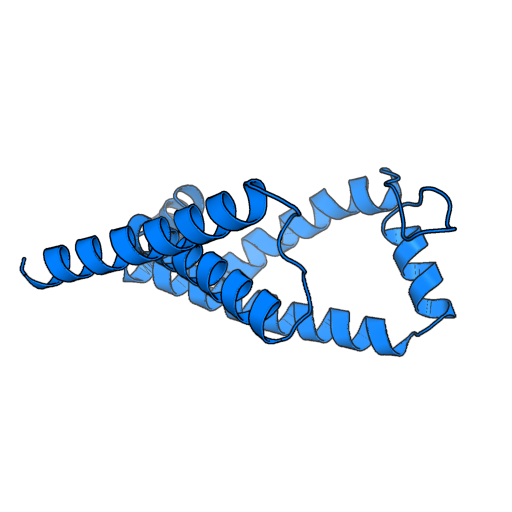 C CA . ALA A 1 97 ? -2.060 0.385 14.805 1.00 72.69 97 ALA A CA 1
ATOM 735 C C . ALA A 1 97 ? -1.547 0.436 13.354 1.00 72.69 97 ALA A C 1
ATOM 737 O O . ALA A 1 97 ? -0.546 -0.198 13.023 1.00 72.69 97 ALA A O 1
ATOM 738 N N . GLY A 1 98 ? -2.177 1.249 12.500 1.00 77.56 98 GLY A N 1
ATOM 739 C CA . GLY A 1 98 ? -1.734 1.465 11.123 1.00 77.56 98 GLY A CA 1
ATOM 740 C C . GLY A 1 98 ? -0.346 2.109 11.021 1.00 77.56 98 GLY A C 1
ATOM 741 O O . GLY A 1 98 ? 0.448 1.711 10.169 1.00 77.56 98 GLY A O 1
ATOM 742 N N . ASN A 1 99 ? -0.016 3.064 11.898 1.00 79.62 99 ASN A N 1
ATOM 743 C CA . ASN A 1 99 ? 1.318 3.678 11.930 1.00 79.62 99 ASN A CA 1
ATOM 744 C C . ASN A 1 99 ? 2.395 2.705 12.426 1.00 79.62 99 ASN A C 1
ATOM 746 O O . ASN A 1 99 ? 3.496 2.694 11.876 1.00 79.62 99 ASN A O 1
ATOM 750 N N . PHE A 1 100 ? 2.070 1.858 13.407 1.00 78.25 100 PHE A N 1
ATOM 751 C CA . PHE A 1 100 ? 2.973 0.797 13.851 1.00 78.25 100 PHE A CA 1
ATOM 752 C C . PHE A 1 100 ? 3.242 -0.211 12.728 1.00 78.25 100 PHE A C 1
ATOM 754 O O . PHE A 1 100 ? 4.400 -0.486 12.433 1.00 78.25 100 PHE A O 1
ATOM 761 N N . ASN A 1 101 ? 2.196 -0.672 12.029 1.00 82.25 101 ASN A N 1
ATOM 762 C CA . ASN A 1 101 ? 2.341 -1.604 10.907 1.00 82.25 101 ASN A CA 1
ATOM 763 C C . ASN A 1 101 ? 3.276 -1.050 9.814 1.00 82.25 101 ASN A C 1
ATOM 765 O O . ASN A 1 101 ? 4.152 -1.756 9.324 1.00 82.25 101 ASN A O 1
ATOM 769 N N . LYS A 1 102 ? 3.159 0.246 9.491 1.00 81.62 102 LYS A N 1
ATOM 770 C CA . LYS A 1 102 ? 4.077 0.923 8.558 1.00 81.62 102 LYS A CA 1
ATOM 771 C C . LYS A 1 102 ? 5.520 0.949 9.065 1.00 81.62 102 LYS A C 1
ATOM 773 O O . LYS A 1 102 ? 6.430 0.633 8.309 1.00 81.62 102 LYS A O 1
ATOM 778 N N . ALA A 1 103 ? 5.735 1.314 10.329 1.00 81.31 103 ALA A N 1
ATOM 779 C CA . ALA A 1 103 ? 7.074 1.364 10.914 1.00 81.31 103 ALA A CA 1
ATOM 780 C C . ALA A 1 103 ? 7.737 -0.024 10.936 1.00 81.31 103 ALA A C 1
ATOM 782 O O . ALA A 1 103 ? 8.902 -0.165 10.567 1.00 81.31 103 ALA A O 1
ATOM 783 N N . THR A 1 104 ? 6.980 -1.061 11.298 1.00 82.12 104 THR A N 1
ATOM 784 C CA . THR A 1 104 ? 7.438 -2.452 11.244 1.00 82.12 104 THR A CA 1
ATOM 785 C C . THR A 1 104 ? 7.757 -2.887 9.815 1.00 82.12 104 THR A C 1
ATOM 787 O O . THR A 1 104 ? 8.793 -3.511 9.600 1.00 82.12 104 THR A O 1
ATOM 790 N N . ALA A 1 105 ? 6.929 -2.518 8.833 1.00 85.12 105 ALA A N 1
ATOM 791 C CA . ALA A 1 105 ? 7.185 -2.827 7.428 1.00 85.12 105 ALA A CA 1
ATOM 792 C C . ALA A 1 105 ? 8.509 -2.223 6.931 1.00 85.12 105 ALA A C 1
ATOM 794 O O . ALA A 1 105 ? 9.265 -2.925 6.269 1.00 85.12 105 ALA A O 1
ATOM 795 N N . ILE A 1 106 ? 8.836 -0.981 7.314 1.00 83.50 106 ILE A N 1
ATOM 796 C CA . ILE A 1 106 ? 10.130 -0.350 6.990 1.00 83.50 106 ILE A CA 1
ATOM 797 C C . ILE A 1 106 ? 11.289 -1.157 7.588 1.00 83.50 106 ILE A C 1
ATOM 799 O O . ILE A 1 106 ? 12.252 -1.471 6.894 1.00 83.50 106 ILE A O 1
ATOM 803 N N . VAL A 1 107 ? 11.198 -1.535 8.868 1.00 81.81 107 VAL A N 1
ATOM 804 C CA . VAL A 1 107 ? 12.255 -2.317 9.534 1.00 81.81 107 VAL A CA 1
ATOM 805 C C . VAL A 1 107 ? 12.452 -3.676 8.859 1.00 81.81 107 VAL A C 1
ATOM 807 O O . VAL A 1 107 ? 13.590 -4.083 8.635 1.00 81.81 107 VAL A O 1
ATOM 810 N N . ILE A 1 108 ? 11.365 -4.365 8.503 1.00 84.69 108 ILE A N 1
ATOM 811 C CA . ILE A 1 108 ? 11.427 -5.650 7.794 1.00 84.69 108 ILE A CA 1
ATOM 812 C C . ILE A 1 108 ? 12.003 -5.463 6.383 1.00 84.69 108 ILE A C 1
ATOM 814 O O . ILE A 1 108 ? 12.872 -6.234 5.990 1.00 84.69 108 ILE A O 1
ATOM 818 N N . SER A 1 109 ? 11.568 -4.436 5.647 1.00 85.81 109 SER A N 1
ATOM 819 C CA . SER A 1 109 ? 12.060 -4.105 4.301 1.00 85.81 109 SER A CA 1
ATOM 820 C C . SER A 1 109 ? 13.580 -3.906 4.289 1.00 85.81 109 SER A C 1
ATOM 822 O O . SER A 1 109 ? 14.285 -4.534 3.495 1.00 85.81 109 SER A O 1
ATOM 824 N N . LEU A 1 110 ? 14.096 -3.131 5.252 1.00 84.31 110 LEU A N 1
ATOM 825 C CA . LEU A 1 110 ? 15.532 -2.920 5.446 1.00 84.31 110 LEU A CA 1
ATOM 826 C C . LEU A 1 110 ? 16.262 -4.208 5.858 1.00 84.31 110 LEU A C 1
ATOM 828 O O . LEU A 1 110 ? 17.348 -4.482 5.358 1.00 84.31 110 LEU A O 1
ATOM 832 N N . ALA A 1 111 ? 15.680 -5.012 6.754 1.00 83.31 111 ALA A N 1
ATOM 833 C CA . ALA A 1 111 ? 16.301 -6.252 7.228 1.00 83.31 111 ALA A CA 1
ATOM 834 C C . ALA A 1 111 ? 16.386 -7.338 6.141 1.00 83.31 111 ALA A C 1
ATOM 836 O O . ALA A 1 111 ? 17.335 -8.119 6.127 1.00 83.31 111 ALA A O 1
ATOM 837 N N . VAL A 1 112 ? 15.403 -7.387 5.238 1.00 87.38 112 VAL A N 1
ATOM 838 C CA . VAL A 1 112 ? 15.371 -8.309 4.090 1.00 87.38 112 VAL A CA 1
ATOM 839 C C . VAL A 1 112 ? 16.217 -7.781 2.920 1.00 87.38 112 VAL A C 1
ATOM 841 O O . VAL A 1 112 ? 16.577 -8.552 2.034 1.00 87.38 112 VAL A O 1
ATOM 844 N N . GLY A 1 113 ? 16.582 -6.494 2.929 1.00 84.44 113 GLY A N 1
ATOM 845 C CA . GLY A 1 113 ? 17.380 -5.857 1.878 1.00 84.44 113 GLY A CA 1
ATOM 846 C C . GLY A 1 113 ? 16.571 -5.486 0.633 1.00 84.44 113 GLY A C 1
ATOM 847 O O . GLY A 1 113 ? 17.126 -5.441 -0.461 1.00 84.44 113 GLY A O 1
ATOM 848 N N . LEU A 1 114 ? 15.260 -5.256 0.781 1.00 82.81 114 LEU A N 1
ATOM 849 C CA . LEU A 1 114 ? 14.395 -4.789 -0.313 1.00 82.81 114 LEU A CA 1
ATOM 850 C C . LEU A 1 114 ? 14.561 -3.289 -0.586 1.00 82.81 114 LEU A C 1
ATOM 852 O O . LEU A 1 114 ? 14.341 -2.839 -1.708 1.00 82.81 114 LEU A O 1
ATOM 856 N N . GLU A 1 115 ? 14.958 -2.528 0.432 1.00 80.81 115 GLU A N 1
ATOM 857 C CA . GLU A 1 115 ? 15.232 -1.096 0.357 1.00 80.81 115 GLU A CA 1
ATOM 858 C C . GLU A 1 115 ? 16.576 -0.782 1.017 1.00 80.81 115 GLU A C 1
ATOM 860 O O . GLU A 1 115 ? 17.012 -1.466 1.946 1.00 80.81 115 GLU A O 1
ATOM 865 N N . GLU A 1 116 ? 17.213 0.294 0.561 1.00 79.44 116 GLU A N 1
ATOM 866 C CA . GLU A 1 116 ? 18.427 0.832 1.167 1.00 79.44 116 GLU A CA 1
ATOM 867 C C . GLU A 1 116 ? 18.120 2.118 1.940 1.00 79.44 116 GLU A C 1
ATOM 869 O O . GLU A 1 116 ? 17.247 2.910 1.577 1.00 79.44 116 GLU A O 1
ATOM 874 N N . LEU A 1 117 ? 18.866 2.344 3.023 1.00 79.75 117 LEU A N 1
ATOM 875 C CA . LEU A 1 117 ? 18.788 3.592 3.774 1.00 79.75 117 LEU A CA 1
ATOM 876 C C . LEU A 1 117 ? 19.225 4.767 2.886 1.00 79.75 117 LEU A C 1
ATOM 878 O O . LEU A 1 117 ? 20.266 4.675 2.230 1.00 79.75 117 LEU A O 1
ATOM 882 N N . PRO A 1 118 ? 18.495 5.898 2.900 1.00 81.94 118 PRO A N 1
ATOM 883 C CA . PRO A 1 118 ? 18.907 7.068 2.143 1.00 81.94 118 PRO A CA 1
ATOM 884 C C . PRO A 1 118 ? 20.302 7.522 2.582 1.00 81.94 118 PRO A C 1
ATOM 886 O O . PRO A 1 118 ? 20.614 7.573 3.775 1.00 81.94 118 PRO A O 1
ATOM 889 N N . ALA A 1 119 ? 21.143 7.851 1.601 1.00 84.06 119 ALA A N 1
ATOM 890 C CA . ALA A 1 119 ? 22.542 8.172 1.837 1.00 84.06 119 ALA A CA 1
ATOM 891 C C . ALA A 1 119 ? 22.717 9.399 2.755 1.00 84.06 119 ALA A C 1
ATOM 893 O O . ALA A 1 119 ? 21.985 10.391 2.679 1.00 84.06 119 ALA A O 1
ATOM 894 N N . GLY A 1 120 ? 23.742 9.344 3.607 1.00 84.12 120 GLY A N 1
ATOM 895 C CA . GLY A 1 120 ? 24.119 10.443 4.495 1.00 84.12 120 GLY A CA 1
ATOM 896 C C . GLY A 1 120 ? 23.183 10.619 5.695 1.00 84.12 120 GLY A C 1
ATOM 897 O O . GLY A 1 120 ? 22.709 9.658 6.295 1.00 84.12 120 GLY A O 1
ATOM 898 N N . VAL A 1 121 ? 22.946 11.875 6.083 1.00 86.38 121 VAL A N 1
ATOM 899 C CA . VAL A 1 121 ? 22.235 12.236 7.328 1.00 86.38 121 VAL A CA 1
ATOM 900 C C . VAL A 1 121 ? 20.767 11.789 7.314 1.00 86.38 121 VAL A C 1
ATOM 902 O O . VAL A 1 121 ? 20.194 11.488 8.360 1.00 86.38 121 VAL A O 1
ATOM 905 N N . TRP A 1 122 ? 20.164 11.687 6.130 1.00 84.06 122 TRP A N 1
ATOM 906 C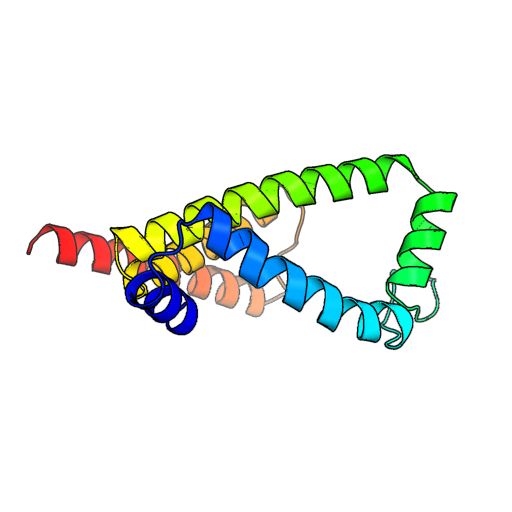 CA . TRP A 1 122 ? 18.755 11.331 5.971 1.00 84.06 122 TRP A CA 1
ATOM 907 C C . TRP A 1 122 ? 18.434 9.907 6.429 1.00 84.06 122 TRP A C 1
ATOM 909 O O . TRP A 1 122 ? 17.361 9.696 6.993 1.00 84.06 122 TRP A O 1
ATOM 919 N N . GLY A 1 123 ? 19.359 8.953 6.280 1.00 83.38 123 GLY A N 1
ATOM 920 C CA . GLY A 1 123 ? 19.176 7.593 6.794 1.00 83.38 123 GLY A CA 1
ATOM 921 C C . GLY A 1 123 ? 19.046 7.566 8.316 1.00 83.38 123 GLY A C 1
ATOM 922 O O . GLY A 1 123 ? 18.152 6.921 8.864 1.00 83.38 123 GLY A O 1
ATOM 923 N N . PHE A 1 124 ? 19.876 8.347 9.010 1.00 84.19 124 PHE A N 1
ATOM 924 C CA . PHE A 1 124 ? 19.807 8.469 10.465 1.00 84.19 124 PHE A CA 1
ATOM 925 C C . PHE A 1 124 ? 18.513 9.155 10.924 1.00 84.19 124 PHE A C 1
ATOM 927 O O . PHE A 1 124 ? 17.865 8.688 11.861 1.00 84.19 124 PHE A O 1
ATOM 934 N N . VAL A 1 125 ? 18.094 10.218 10.228 1.00 87.31 125 VAL A N 1
ATOM 935 C CA . VAL A 1 125 ? 16.818 10.903 10.497 1.00 87.31 125 VAL A CA 1
ATOM 936 C C . VAL A 1 125 ? 15.635 9.951 10.313 1.00 87.31 125 VAL A C 1
ATOM 938 O O . VAL A 1 125 ? 14.750 9.911 11.166 1.00 87.31 125 VAL A O 1
ATOM 941 N N . MET A 1 126 ? 15.633 9.145 9.249 1.00 83.00 126 MET A N 1
ATOM 942 C CA . MET A 1 126 ? 14.582 8.161 8.983 1.00 83.00 126 MET A CA 1
ATOM 943 C C . MET A 1 126 ? 14.502 7.097 10.086 1.00 83.00 126 MET A C 1
ATOM 945 O O . MET A 1 126 ? 13.407 6.785 10.564 1.00 83.00 126 MET A O 1
ATOM 949 N N . LEU A 1 127 ? 15.648 6.580 10.542 1.00 82.62 127 LEU A N 1
ATOM 950 C CA . LEU A 1 127 ? 15.701 5.614 11.642 1.00 82.62 127 LEU A CA 1
ATOM 951 C C . LEU A 1 127 ? 15.201 6.217 12.955 1.00 82.62 127 LEU A C 1
ATOM 953 O O . LEU A 1 127 ? 14.348 5.619 13.610 1.00 82.62 127 LEU A O 1
ATOM 957 N N . LEU A 1 128 ? 15.671 7.412 13.321 1.00 85.88 128 LEU A N 1
ATOM 958 C CA . LEU A 1 128 ? 15.213 8.093 14.533 1.00 85.88 128 LEU A CA 1
ATOM 959 C C . LEU A 1 128 ? 13.720 8.419 14.488 1.00 85.88 128 LEU A C 1
ATOM 961 O O . LEU A 1 128 ? 13.034 8.232 15.489 1.00 85.88 128 LEU A O 1
ATOM 965 N N . ALA A 1 129 ? 13.199 8.864 13.343 1.00 83.00 129 ALA A N 1
ATOM 966 C CA . ALA A 1 129 ? 11.774 9.127 13.178 1.00 83.00 129 ALA A CA 1
ATOM 967 C C . ALA A 1 129 ? 10.946 7.843 13.341 1.00 83.00 129 ALA A C 1
ATOM 969 O O . ALA A 1 129 ? 9.931 7.845 14.039 1.00 83.00 129 ALA A O 1
ATOM 970 N N . THR A 1 130 ? 11.404 6.733 12.757 1.00 80.50 130 THR A N 1
ATOM 971 C CA . THR A 1 130 ? 10.733 5.428 12.857 1.00 80.50 130 THR A CA 1
ATOM 972 C C . THR A 1 130 ? 10.742 4.913 14.298 1.00 80.50 130 THR A C 1
ATOM 974 O O . THR A 1 130 ? 9.690 4.566 14.838 1.00 80.50 130 THR A O 1
ATOM 977 N N . LEU A 1 131 ? 11.902 4.943 14.963 1.00 83.38 131 LEU A N 1
ATOM 978 C CA . LEU A 1 131 ? 12.045 4.545 16.367 1.00 83.38 131 LEU A CA 1
ATOM 979 C C . LEU A 1 131 ? 11.254 5.454 17.310 1.00 83.38 131 LEU A C 1
ATOM 981 O O . LEU A 1 131 ? 10.607 4.961 18.229 1.00 83.38 131 LEU A O 1
ATOM 985 N N . GLY A 1 132 ? 11.257 6.766 17.074 1.00 85.44 132 GLY A N 1
ATOM 986 C CA . GLY A 1 132 ? 10.484 7.731 17.853 1.00 85.44 132 GLY A CA 1
ATOM 987 C C . GLY A 1 132 ? 8.978 7.496 17.741 1.00 85.44 132 GLY A C 1
ATOM 988 O O . GLY A 1 132 ? 8.266 7.592 18.743 1.00 85.44 132 GLY A O 1
ATOM 989 N N . ASN A 1 133 ? 8.493 7.117 16.556 1.00 81.19 133 ASN A N 1
ATOM 990 C CA . ASN A 1 133 ? 7.090 6.767 16.334 1.00 81.19 133 ASN A CA 1
ATOM 991 C C . ASN A 1 133 ? 6.709 5.484 17.103 1.00 81.19 133 ASN A C 1
ATOM 993 O O . ASN A 1 133 ? 5.737 5.479 17.860 1.00 81.19 133 ASN A O 1
ATOM 997 N N . ILE A 1 134 ? 7.540 4.436 17.015 1.00 77.88 134 ILE A N 1
ATOM 998 C CA . ILE A 1 134 ? 7.364 3.181 17.774 1.00 77.88 134 ILE A CA 1
ATOM 999 C C . ILE A 1 134 ? 7.434 3.423 19.293 1.00 77.88 134 ILE A C 1
ATOM 1001 O O . ILE A 1 134 ? 6.621 2.895 20.056 1.00 77.88 134 ILE A O 1
ATOM 1005 N N . GLY A 1 135 ? 8.395 4.226 19.750 1.00 82.12 135 GLY A N 1
ATOM 1006 C CA . GLY A 1 135 ? 8.589 4.548 21.163 1.00 82.12 135 GLY A CA 1
ATOM 1007 C C . GLY A 1 135 ? 7.419 5.344 21.738 1.00 82.12 135 GLY A C 1
ATOM 1008 O O . GLY A 1 135 ? 6.888 4.983 22.789 1.00 82.12 135 GLY A O 1
ATOM 1009 N N . SER A 1 136 ? 6.954 6.364 21.013 1.00 81.31 136 SER A N 1
ATOM 1010 C CA . SER A 1 136 ? 5.773 7.151 21.394 1.00 81.31 136 SER A CA 1
ATOM 1011 C C . SER A 1 136 ? 4.523 6.271 21.494 1.00 81.31 136 SER A C 1
ATOM 1013 O O . SER A 1 136 ? 3.747 6.407 22.441 1.00 81.31 136 SER A O 1
ATOM 1015 N N . PHE A 1 137 ? 4.362 5.318 20.570 1.00 71.12 137 PHE A N 1
ATOM 1016 C CA . PHE A 1 137 ? 3.285 4.326 20.609 1.00 71.12 137 PHE A CA 1
ATOM 1017 C C . PHE A 1 137 ? 3.371 3.419 21.842 1.00 71.12 137 PHE A C 1
ATOM 1019 O O . PHE A 1 137 ? 2.384 3.247 22.558 1.00 71.12 137 PHE A O 1
ATOM 1026 N N . THR A 1 138 ? 4.553 2.865 22.113 1.00 74.38 138 THR A N 1
ATOM 1027 C CA . THR A 1 138 ? 4.772 1.960 23.250 1.00 74.38 138 THR A CA 1
ATOM 1028 C C . THR A 1 138 ? 4.472 2.671 24.571 1.00 74.38 138 THR A C 1
ATOM 1030 O O . THR A 1 138 ? 3.756 2.133 25.416 1.00 74.38 138 THR A O 1
ATOM 1033 N N . ALA A 1 139 ? 4.938 3.916 24.718 1.00 82.12 139 ALA A N 1
ATOM 1034 C CA . ALA A 1 139 ? 4.676 4.739 25.894 1.00 82.12 139 ALA A CA 1
ATOM 1035 C C . ALA A 1 139 ? 3.178 5.047 26.070 1.00 82.12 139 ALA A C 1
ATOM 1037 O O . ALA A 1 139 ? 2.643 4.889 27.168 1.00 82.12 139 ALA A O 1
ATOM 1038 N N . TYR A 1 140 ? 2.476 5.433 25.000 1.00 76.69 140 TYR A N 1
ATOM 1039 C CA . TYR A 1 140 ? 1.037 5.705 25.055 1.00 76.69 140 TYR A CA 1
ATOM 1040 C C . TYR A 1 140 ? 0.213 4.464 25.431 1.00 76.69 140 TYR A C 1
ATOM 1042 O O . TYR A 1 140 ? -0.650 4.546 26.307 1.00 76.69 140 TYR A O 1
ATOM 1050 N N . SER A 1 141 ? 0.508 3.306 24.834 1.00 68.25 141 SER A N 1
ATOM 1051 C CA . SER A 1 141 ? -0.166 2.040 25.155 1.00 68.25 141 SER A CA 1
ATOM 1052 C C . SER A 1 141 ? 0.052 1.625 26.613 1.00 68.25 141 SER A C 1
ATOM 1054 O O . SER A 1 141 ? -0.892 1.205 27.279 1.00 68.25 141 SER A O 1
ATOM 1056 N N . MET A 1 142 ? 1.265 1.810 27.148 1.00 76.25 142 MET A N 1
ATOM 1057 C CA . MET A 1 142 ? 1.547 1.557 28.568 1.00 76.25 142 MET A CA 1
ATOM 1058 C C . MET A 1 142 ? 0.765 2.488 29.506 1.00 76.25 142 MET A C 1
ATOM 1060 O O . MET A 1 142 ? 0.353 2.064 30.585 1.00 76.25 142 MET A O 1
ATOM 1064 N N . LEU A 1 143 ? 0.552 3.747 29.112 1.00 81.06 143 LEU A N 1
ATOM 1065 C CA . LEU A 1 143 ? -0.226 4.710 29.896 1.00 81.06 143 LEU A CA 1
ATOM 1066 C C . LEU A 1 143 ? -1.734 4.424 29.850 1.00 81.06 143 LEU A C 1
ATOM 1068 O O . LEU A 1 143 ? -2.400 4.574 30.871 1.00 81.06 143 LEU A O 1
ATOM 1072 N N . GLN A 1 144 ? -2.262 3.991 28.702 1.00 68.75 144 GLN A N 1
ATOM 1073 C CA . GLN A 1 144 ? -3.657 3.554 28.553 1.00 68.75 144 GLN A CA 1
ATOM 1074 C C . GLN A 1 144 ? -3.957 2.302 29.386 1.00 68.75 144 GLN A C 1
ATOM 1076 O O . GLN A 1 144 ? -4.973 2.267 30.061 1.00 68.75 144 GLN A O 1
ATOM 1081 N N . LEU A 1 145 ? -3.053 1.314 29.411 1.00 62.44 145 LEU A N 1
ATOM 1082 C CA . LEU A 1 145 ? -3.210 0.087 30.213 1.00 62.44 145 LEU A CA 1
ATOM 1083 C C . LEU A 1 145 ? -3.269 0.331 31.731 1.00 62.44 145 LEU A C 1
ATOM 1085 O O . LEU A 1 145 ? -3.709 -0.543 32.472 1.00 62.44 145 LEU A O 1
ATOM 1089 N N . LYS A 1 146 ? -2.782 1.485 32.207 1.00 55.38 146 LYS A N 1
ATOM 1090 C CA . LYS A 1 146 ? -2.821 1.875 33.625 1.00 55.38 146 LYS A CA 1
ATOM 1091 C C . LYS A 1 146 ? -4.098 2.621 34.031 1.00 55.38 146 LYS A C 1
ATOM 1093 O O . LYS A 1 146 ? -4.242 2.914 35.219 1.00 55.38 146 LYS A O 1
ATOM 1098 N N . LYS A 1 147 ? -4.965 2.973 33.082 1.00 47.81 147 LYS A N 1
ATOM 1099 C CA . LYS A 1 147 ? -6.262 3.613 33.327 1.00 47.81 147 LYS A CA 1
ATOM 1100 C C . LYS A 1 147 ? -7.379 2.582 33.298 1.00 47.81 147 LYS A C 1
ATOM 1102 O O . LYS A 1 147 ? -8.331 2.787 34.078 1.00 47.81 147 LYS A O 1
#

Foldseek 3Di:
DVVLLCCCVVVVDALLRSLCVVVVVVVVVVVVQQQVPFDDDPPPDDTDGVVVVVVVCCVVPVVVVVVVVVVVVVVSVVSSVLSVCCNPPNPVVSVLVVLLVVLVVVVVCVVVVVDDQPPDPRSVVSVCVSVVSVVVSVVVVVVVVVD

Organism: Symbiodinium pilosum (NCBI:txid2952)

pLDDT: mean 82.86, std 9.46, range [47.81, 95.69]

Radius of gyration: 19.48 Å; chains: 1; bounding box: 50×28×56 Å

Secondary structure (DSSP, 8-state):
-HHHHHHHHHS---HHHHHHHHHHHHHHHHHHHHHH--B--STTS--B-HHHHHHHHHHH-HHHHHHHHHHHHHHHHHHHHHHHHHHHH-HHHHHHHHHHHHHHHHHHHHHHTSS-PPTTHHHHHHHHHHHHHHHHHHHHHHHHTT-